Protein AF-A0A7V3MBN0-F1 (afdb_monomer)

Foldseek 3Di:
DVVVVVVPDDPQCVVDVQLVVQLVVLVVCCVPVVVVDDPQFLEVVGLSVQLNVLCSVPNPVSVVVSVVSVVCRDPCVVVCQQPQFEDDPNGTYHDPCCPVVNHPDRRDSVVNDPD

Structure (mmCIF, N/CA/C/O backbone):
data_AF-A0A7V3MBN0-F1
#
_entry.id   AF-A0A7V3MBN0-F1
#
loop_
_atom_site.group_PDB
_atom_site.id
_atom_site.type_symbol
_atom_site.label_atom_id
_atom_site.label_alt_id
_atom_site.label_comp_id
_atom_site.label_asym_id
_atom_site.label_entity_id
_atom_site.label_seq_id
_atom_site.pdbx_PDB_ins_code
_atom_site.Cartn_x
_atom_site.Cartn_y
_atom_site.Cartn_z
_atom_site.occupancy
_atom_site.B_iso_or_equiv
_atom_site.auth_seq_id
_at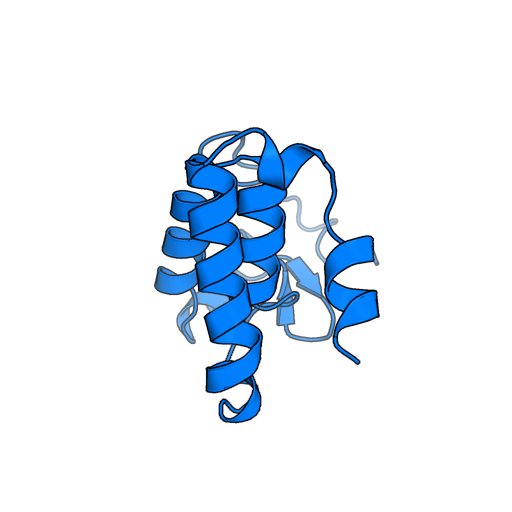om_site.auth_comp_id
_atom_site.auth_asym_id
_atom_site.auth_atom_id
_atom_site.pdbx_PDB_model_num
ATOM 1 N N . MET A 1 1 ? 8.510 -2.120 24.152 1.00 49.91 1 MET A N 1
ATOM 2 C CA . MET A 1 1 ? 8.008 -2.072 22.756 1.00 49.91 1 MET A CA 1
ATOM 3 C C . MET A 1 1 ? 6.479 -2.039 22.634 1.00 49.91 1 MET A C 1
ATOM 5 O O . MET A 1 1 ? 6.007 -1.381 21.722 1.00 49.91 1 MET A O 1
ATOM 9 N N . GLY A 1 2 ? 5.687 -2.641 23.537 1.00 46.34 2 GLY A N 1
ATOM 10 C CA . GLY A 1 2 ? 4.210 -2.640 23.428 1.00 46.34 2 GLY A CA 1
ATOM 11 C C . GLY A 1 2 ? 3.497 -1.292 23.653 1.00 46.34 2 GLY A C 1
ATOM 12 O O . GLY A 1 2 ? 2.425 -1.071 23.103 1.00 46.34 2 GLY A O 1
ATOM 13 N N . LEU A 1 3 ? 4.095 -0.358 24.404 1.00 44.53 3 LEU A N 1
ATOM 14 C CA . LEU A 1 3 ? 3.446 0.912 24.773 1.00 44.53 3 LEU A CA 1
ATOM 15 C C . LEU A 1 3 ? 3.461 1.974 23.648 1.00 44.53 3 LEU A C 1
ATOM 17 O O . LEU A 1 3 ? 2.586 2.830 23.594 1.00 44.53 3 LEU A O 1
ATOM 21 N N . MET A 1 4 ? 4.414 1.890 22.712 1.00 47.19 4 MET A N 1
ATOM 22 C CA . MET A 1 4 ? 4.527 2.807 21.562 1.00 47.19 4 MET A CA 1
ATOM 23 C C . MET A 1 4 ? 3.509 2.507 20.450 1.00 47.19 4 MET A C 1
ATOM 25 O O . MET A 1 4 ? 3.175 3.396 19.673 1.00 47.19 4 MET A O 1
ATOM 29 N N . ILE A 1 5 ? 2.973 1.282 20.392 1.00 53.53 5 ILE A N 1
ATOM 30 C CA . ILE A 1 5 ? 1.941 0.908 19.413 1.00 53.53 5 ILE A CA 1
ATOM 31 C C . ILE A 1 5 ? 0.601 1.564 19.767 1.00 53.53 5 ILE A C 1
ATOM 33 O O . ILE A 1 5 ? -0.114 1.980 18.866 1.00 53.53 5 ILE A O 1
ATOM 37 N N . LEU A 1 6 ? 0.284 1.717 21.058 1.00 49.22 6 LEU A N 1
ATOM 38 C CA . LEU A 1 6 ? -0.974 2.324 21.514 1.00 49.22 6 LEU A CA 1
ATOM 39 C C . LEU A 1 6 ? -1.018 3.848 21.313 1.00 49.22 6 LEU A C 1
ATOM 41 O O . LEU A 1 6 ? -2.087 4.393 21.059 1.00 49.22 6 LEU A O 1
ATOM 45 N N . LEU A 1 7 ? 0.130 4.533 21.377 1.00 49.00 7 LEU A N 1
ATOM 46 C CA . LEU A 1 7 ? 0.208 5.997 21.263 1.00 49.00 7 LEU A CA 1
ATOM 47 C C . LEU A 1 7 ? 0.182 6.519 19.814 1.00 49.00 7 LEU A C 1
ATOM 49 O O . LEU A 1 7 ? -0.085 7.697 19.597 1.00 49.00 7 LEU A O 1
ATOM 53 N N . ALA A 1 8 ? 0.418 5.662 18.816 1.00 53.22 8 ALA A N 1
ATOM 54 C CA . ALA A 1 8 ? 0.374 6.034 17.396 1.00 53.22 8 ALA A CA 1
ATOM 55 C C . ALA A 1 8 ? -1.027 5.895 16.762 1.00 53.22 8 ALA A C 1
ATOM 57 O O . ALA A 1 8 ? -1.212 6.156 15.569 1.00 53.22 8 ALA A O 1
ATOM 58 N N . LEU A 1 9 ? -2.023 5.463 17.538 1.00 58.22 9 LEU A N 1
ATOM 59 C CA . LEU A 1 9 ? -3.373 5.206 17.052 1.00 58.22 9 LEU A CA 1
ATOM 60 C C . LEU A 1 9 ? -4.192 6.484 17.144 1.00 58.22 9 LEU A C 1
ATOM 62 O O . LEU A 1 9 ? -4.627 6.899 18.214 1.00 58.22 9 LEU A O 1
ATOM 66 N N . SER A 1 10 ? -4.399 7.119 15.991 1.00 58.59 10 SER A N 1
ATOM 67 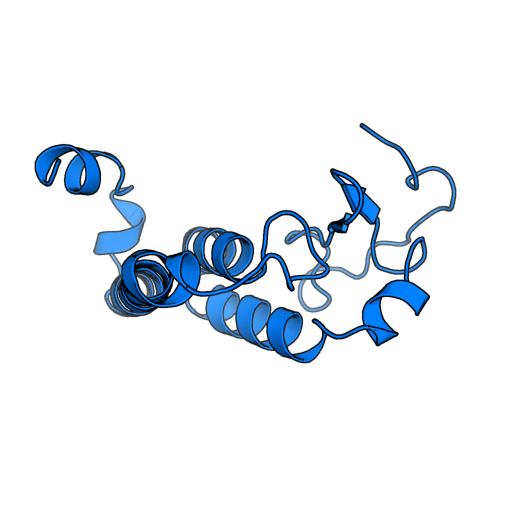C CA . SER A 1 10 ? -5.340 8.230 15.877 1.00 58.59 10 SER A CA 1
ATOM 68 C C . SER A 1 10 ? -6.705 7.796 16.444 1.00 58.59 10 SER A C 1
ATOM 70 O O . SER A 1 10 ? -7.204 6.741 16.036 1.00 58.59 10 SER A O 1
ATOM 72 N N . PRO A 1 11 ? -7.352 8.602 17.311 1.00 61.59 11 PRO A N 1
ATOM 73 C CA . PRO A 1 11 ? -8.678 8.310 17.876 1.00 61.59 11 PRO A CA 1
ATOM 74 C C . PRO A 1 11 ? -9.742 7.955 16.822 1.00 61.59 11 PRO A C 1
ATOM 76 O O . PRO A 1 11 ? -10.723 7.277 17.112 1.00 61.59 11 PRO A O 1
ATOM 79 N N . SER A 1 12 ? -9.517 8.378 15.574 1.00 65.31 12 SER A N 1
ATOM 80 C CA . SER A 1 12 ? -10.369 8.121 14.411 1.00 65.31 12 SER A CA 1
ATOM 81 C C . SER A 1 12 ? -10.430 6.658 13.949 1.00 65.31 12 SER A C 1
ATOM 83 O O . SER A 1 12 ? -11.360 6.298 13.228 1.00 65.31 12 SER A O 1
ATOM 85 N N . VAL A 1 13 ? -9.466 5.810 14.334 1.00 66.38 13 VAL A N 1
ATOM 86 C CA . VAL A 1 13 ? -9.487 4.373 13.997 1.00 66.38 13 VAL A CA 1
ATOM 87 C C . VAL A 1 13 ? -10.400 3.606 14.956 1.00 66.38 13 VAL A C 1
ATOM 89 O O . VAL A 1 13 ? -11.116 2.707 14.526 1.00 66.38 13 VAL A O 1
ATOM 92 N N . PHE A 1 14 ? -10.433 3.993 16.235 1.00 67.56 14 PHE A N 1
ATOM 93 C CA . PHE A 1 14 ? -11.236 3.329 17.268 1.00 67.56 14 PHE A CA 1
ATOM 94 C C . PHE A 1 14 ?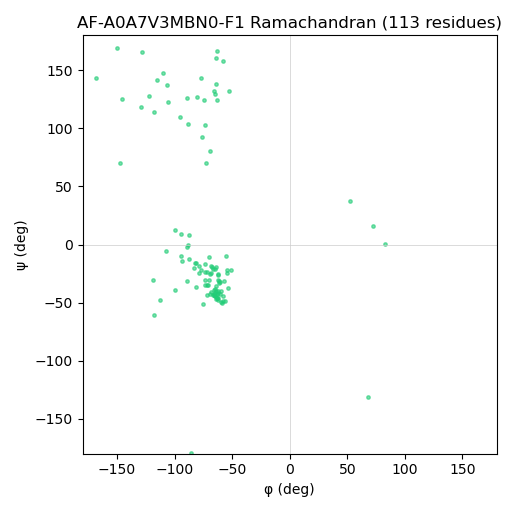 -12.721 3.694 17.242 1.00 67.56 14 PHE A C 1
ATOM 96 O O . PHE A 1 14 ? -13.536 2.961 17.794 1.00 67.56 14 PHE A O 1
ATOM 103 N N . SER A 1 15 ? -13.091 4.804 16.602 1.00 73.94 15 SER A N 1
ATOM 104 C CA . SER A 1 15 ? -14.486 5.250 16.542 1.00 73.94 15 SER A CA 1
ATOM 105 C C . SER A 1 15 ? -15.361 4.415 15.602 1.00 73.94 15 SER A C 1
ATOM 107 O O . SER A 1 15 ? -16.584 4.484 15.692 1.00 73.94 15 SER A O 1
ATOM 109 N N . ASN A 1 16 ? -14.764 3.623 14.705 1.00 79.50 16 ASN A N 1
ATOM 110 C CA . ASN A 1 16 ? -15.493 2.778 13.767 1.00 79.50 16 ASN A CA 1
ATOM 111 C C . ASN A 1 16 ? -14.956 1.335 13.816 1.00 79.50 16 ASN A C 1
ATOM 113 O O . ASN A 1 16 ? -13.797 1.111 13.455 1.00 79.50 16 ASN A O 1
ATOM 117 N N . PRO A 1 17 ? -15.787 0.341 14.188 1.00 78.44 17 PRO A N 1
ATOM 118 C CA . PRO A 1 17 ? -15.338 -1.042 14.332 1.00 78.44 17 PRO A CA 1
ATOM 119 C C . PRO A 1 17 ? -14.826 -1.646 13.017 1.00 78.44 17 PRO A C 1
ATOM 121 O O . PRO A 1 17 ? -13.898 -2.448 13.048 1.00 78.44 17 PRO A O 1
ATOM 124 N N . ALA A 1 18 ? -15.354 -1.222 11.863 1.00 79.44 18 ALA A N 1
ATOM 125 C CA . ALA A 1 18 ? -14.893 -1.679 10.551 1.00 79.44 18 ALA A CA 1
ATOM 126 C C . ALA A 1 18 ? -13.534 -1.072 10.160 1.00 79.44 18 ALA A C 1
ATOM 128 O O . ALA A 1 18 ? -12.705 -1.742 9.543 1.00 79.44 18 ALA A O 1
ATOM 129 N N . LYS A 1 19 ? -13.269 0.186 10.544 1.00 81.56 19 LYS A N 1
ATOM 130 C CA . LYS A 1 19 ? -11.933 0.787 10.375 1.00 81.56 19 LYS A CA 1
ATOM 131 C C . LYS A 1 19 ? -10.912 0.083 11.258 1.00 81.56 19 LYS A C 1
ATOM 133 O O . LYS A 1 19 ? -9.813 -0.220 10.796 1.00 81.56 19 LYS A O 1
ATOM 138 N N . LEU A 1 20 ? -11.293 -0.197 12.503 1.00 84.31 20 LEU A N 1
ATOM 139 C CA . LEU A 1 20 ? -10.445 -0.886 13.465 1.00 84.31 20 LEU A CA 1
ATOM 140 C C . LEU A 1 20 ? -10.098 -2.302 12.999 1.00 84.31 20 LEU A C 1
ATOM 142 O O . LEU A 1 20 ? -8.922 -2.660 13.007 1.00 84.31 20 LEU A O 1
ATOM 146 N N . SER A 1 21 ? -11.086 -3.084 12.551 1.00 84.19 21 SER A N 1
ATOM 147 C CA . SER A 1 21 ? -10.856 -4.455 12.089 1.00 84.19 21 SER A CA 1
ATOM 148 C C . SER A 1 21 ? -9.942 -4.495 10.864 1.00 84.19 21 SER A C 1
ATOM 150 O O . SER A 1 21 ? -8.979 -5.258 10.844 1.00 84.19 21 SER A O 1
ATOM 152 N N . ALA A 1 22 ? -10.186 -3.640 9.868 1.00 84.50 22 ALA A N 1
ATOM 153 C CA . ALA A 1 22 ? -9.371 -3.585 8.658 1.00 84.50 22 ALA A CA 1
ATOM 154 C C . ALA A 1 22 ? -7.929 -3.144 8.950 1.00 84.50 22 ALA A C 1
ATOM 156 O O . ALA A 1 22 ? -6.977 -3.765 8.477 1.00 84.50 22 ALA A O 1
ATOM 157 N N . TRP A 1 23 ? -7.754 -2.113 9.782 1.00 86.19 23 TRP A N 1
ATOM 158 C CA . TRP A 1 23 ? -6.429 -1.666 10.205 1.00 86.19 23 TRP A CA 1
ATOM 159 C C . TRP A 1 23 ? -5.686 -2.748 11.003 1.00 86.19 23 TRP A C 1
ATOM 161 O O . TRP A 1 23 ? -4.505 -2.990 10.750 1.00 86.19 23 TRP A O 1
ATOM 171 N N . ALA A 1 24 ? -6.375 -3.441 11.915 1.00 84.94 24 ALA A N 1
ATOM 172 C CA . ALA A 1 24 ? -5.790 -4.510 12.718 1.00 84.94 24 ALA A CA 1
ATOM 173 C C . ALA A 1 24 ? -5.310 -5.684 11.852 1.00 84.94 24 ALA A C 1
ATOM 175 O O . ALA A 1 24 ? -4.208 -6.181 12.070 1.00 84.94 24 ALA A O 1
ATOM 176 N N . VAL A 1 25 ? -6.080 -6.083 10.834 1.00 86.50 25 VAL A N 1
ATOM 177 C CA . VAL A 1 25 ? -5.670 -7.126 9.877 1.00 86.50 25 VAL A CA 1
ATOM 178 C C . VAL A 1 25 ? -4.420 -6.703 9.103 1.00 86.50 25 VAL A C 1
ATOM 180 O O . VAL A 1 25 ? -3.460 -7.469 9.018 1.00 86.50 25 VAL A O 1
ATOM 183 N N . ILE A 1 26 ? -4.384 -5.467 8.593 1.00 86.50 26 ILE A N 1
ATOM 184 C CA . ILE A 1 26 ? -3.217 -4.946 7.863 1.00 86.50 26 ILE A CA 1
ATOM 185 C C . ILE A 1 26 ? -1.985 -4.895 8.773 1.00 86.50 26 ILE A C 1
ATOM 187 O O . ILE A 1 26 ? -0.886 -5.254 8.348 1.00 86.50 26 ILE A O 1
ATOM 191 N N . ARG A 1 27 ? -2.145 -4.495 10.039 1.00 86.31 27 ARG A N 1
ATOM 192 C CA . ARG A 1 27 ? -1.039 -4.496 11.003 1.00 86.31 27 ARG A CA 1
ATOM 193 C C . ARG A 1 27 ? -0.578 -5.886 11.390 1.00 86.31 27 ARG A C 1
ATOM 195 O O . ARG A 1 27 ? 0.628 -6.096 11.454 1.00 86.31 27 ARG A O 1
ATOM 202 N N . ALA A 1 28 ? -1.496 -6.824 11.591 1.00 85.19 28 ALA A N 1
ATOM 203 C CA . ALA A 1 28 ? -1.142 -8.216 11.828 1.00 85.19 28 ALA A CA 1
ATOM 204 C C . ALA A 1 28 ? -0.309 -8.762 10.659 1.00 85.19 28 ALA A C 1
ATOM 206 O O . ALA A 1 28 ? 0.746 -9.343 10.892 1.00 85.19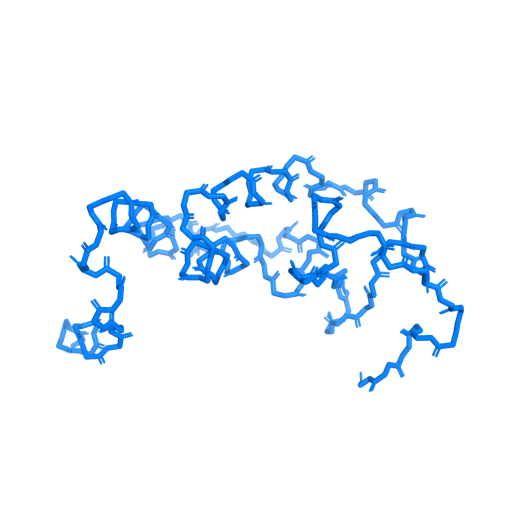 28 ALA A O 1
ATOM 207 N N . TYR A 1 29 ? -0.706 -8.480 9.412 1.00 85.81 29 TYR A N 1
ATOM 208 C CA . TYR A 1 29 ? 0.073 -8.829 8.221 1.00 85.81 29 TYR A CA 1
ATOM 209 C C . TYR A 1 29 ? 1.469 -8.180 8.218 1.00 85.81 29 TYR A C 1
ATOM 211 O O . TYR A 1 29 ? 2.470 -8.870 8.026 1.00 85.81 29 TYR A O 1
ATOM 219 N N . GLN A 1 30 ? 1.555 -6.866 8.465 1.00 85.38 30 GLN A N 1
ATOM 220 C CA . GLN A 1 30 ? 2.831 -6.137 8.485 1.00 85.38 30 GLN A CA 1
ATOM 221 C C . GLN A 1 30 ? 3.799 -6.650 9.565 1.00 85.38 30 GLN A C 1
ATOM 223 O O . GLN A 1 30 ? 5.003 -6.613 9.347 1.00 85.38 30 GLN A O 1
ATOM 228 N N . LEU A 1 31 ? 3.288 -7.107 10.712 1.00 82.94 31 LEU A N 1
ATOM 229 C CA . LEU A 1 31 ? 4.096 -7.586 11.842 1.00 82.94 31 LEU A CA 1
ATOM 230 C C . LEU A 1 31 ? 4.460 -9.074 11.764 1.00 82.94 31 LEU A C 1
ATOM 232 O O . LEU A 1 31 ? 5.262 -9.534 12.565 1.00 82.94 31 LEU A O 1
ATOM 236 N N . THR A 1 32 ? 3.837 -9.844 10.869 1.00 83.19 32 THR A N 1
ATOM 237 C CA . THR A 1 32 ? 4.052 -11.300 10.790 1.00 83.19 32 THR A CA 1
ATOM 238 C C . THR A 1 32 ? 4.636 -11.709 9.448 1.00 83.19 32 THR A C 1
ATOM 240 O O . THR A 1 32 ? 5.730 -12.255 9.379 1.00 83.19 32 THR A O 1
ATOM 243 N N . LEU A 1 33 ? 3.913 -11.429 8.366 1.00 77.19 33 LEU A N 1
ATOM 244 C CA . LEU A 1 33 ? 4.236 -11.918 7.030 1.00 77.19 33 LEU A CA 1
ATOM 245 C C . LEU A 1 33 ? 5.170 -10.968 6.281 1.00 77.19 33 LEU A C 1
ATOM 247 O O . LEU A 1 33 ? 6.001 -11.421 5.501 1.00 77.19 33 LEU A O 1
ATOM 251 N N . SER A 1 34 ? 5.084 -9.659 6.537 1.00 77.94 34 SER A N 1
ATOM 252 C CA . SER A 1 34 ? 5.920 -8.685 5.822 1.00 77.94 34 SER A CA 1
ATOM 253 C C . SER A 1 34 ? 7.407 -8.779 6.166 1.00 77.94 34 SER A C 1
ATOM 255 O O . SER A 1 34 ? 8.213 -8.362 5.344 1.00 77.94 34 SER A O 1
ATOM 257 N N . GLU A 1 35 ? 7.777 -9.301 7.339 1.00 72.81 35 GLU A N 1
ATOM 258 C CA . GLU A 1 35 ? 9.186 -9.519 7.709 1.00 72.81 35 GLU A CA 1
ATOM 259 C C . GLU A 1 35 ? 9.815 -10.686 6.933 1.00 72.81 35 GLU A C 1
ATOM 261 O O . GLU A 1 35 ? 11.029 -10.731 6.753 1.00 72.81 35 GLU A O 1
ATOM 266 N N . LEU A 1 36 ? 8.988 -11.614 6.444 1.00 71.94 36 LEU A N 1
ATOM 267 C CA . LEU A 1 36 ? 9.414 -12.791 5.683 1.00 71.94 36 LEU A CA 1
ATOM 268 C C . LEU A 1 36 ? 9.396 -12.554 4.168 1.00 71.94 36 LEU A C 1
ATOM 270 O O . LEU A 1 36 ? 9.946 -13.354 3.410 1.00 71.94 36 LEU A O 1
ATOM 274 N N . GLN A 1 37 ? 8.748 -11.481 3.713 1.00 75.19 37 GLN A N 1
ATOM 275 C CA . GLN A 1 37 ? 8.567 -11.208 2.295 1.00 75.19 37 GLN A CA 1
ATOM 276 C C . GLN A 1 37 ? 9.747 -10.378 1.754 1.00 75.19 37 GLN A C 1
ATOM 278 O O . GLN A 1 37 ? 10.009 -9.293 2.278 1.00 75.19 37 GLN A O 1
ATOM 283 N N . PRO A 1 38 ? 10.436 -10.824 0.685 1.00 75.31 38 PRO A N 1
ATOM 284 C CA . PRO A 1 38 ? 11.386 -9.972 -0.023 1.00 75.31 38 PRO A CA 1
ATOM 285 C C . PRO A 1 38 ? 10.675 -8.763 -0.644 1.00 75.31 38 PRO A C 1
ATOM 287 O O . PRO A 1 38 ? 9.445 -8.731 -0.747 1.00 75.31 38 PRO A O 1
ATOM 290 N N . ASP A 1 39 ? 11.450 -7.771 -1.083 1.00 81.25 39 ASP A N 1
ATOM 291 C CA . ASP A 1 39 ? 10.928 -6.525 -1.644 1.00 81.25 39 ASP A CA 1
ATOM 292 C C . ASP A 1 39 ? 10.335 -6.703 -3.059 1.00 81.25 39 ASP A C 1
ATOM 294 O O . ASP A 1 39 ? 10.892 -6.277 -4.066 1.00 81.25 39 ASP A O 1
ATOM 298 N N . VAL A 1 40 ? 9.196 -7.393 -3.133 1.00 87.81 40 VAL A N 1
ATOM 299 C CA . VAL A 1 40 ? 8.519 -7.811 -4.376 1.00 87.81 40 VAL A CA 1
ATOM 300 C C . VAL A 1 40 ? 7.443 -6.835 -4.838 1.00 87.81 40 VAL A C 1
ATOM 302 O O . VAL A 1 40 ? 6.878 -6.986 -5.919 1.00 87.81 40 VAL A O 1
ATOM 305 N N . CYS A 1 41 ? 7.099 -5.857 -4.001 1.00 91.81 41 CYS A N 1
ATOM 306 C CA . CYS A 1 41 ? 6.074 -4.887 -4.345 1.00 91.81 41 CYS A CA 1
ATOM 307 C C . CYS A 1 41 ? 6.638 -3.899 -5.368 1.00 91.81 41 CYS A C 1
ATOM 309 O O . CYS A 1 41 ? 7.629 -3.223 -5.092 1.00 91.81 41 CYS A O 1
ATOM 311 N N . ASN A 1 42 ? 5.966 -3.772 -6.512 1.00 93.38 42 ASN A N 1
ATOM 312 C CA . ASN A 1 42 ? 6.353 -2.831 -7.567 1.00 93.38 42 ASN A CA 1
ATOM 313 C C . ASN A 1 42 ? 6.131 -1.365 -7.184 1.00 93.38 42 ASN A C 1
ATOM 315 O O . ASN A 1 42 ? 6.584 -0.481 -7.905 1.00 93.38 42 ASN A O 1
ATOM 319 N N . TYR A 1 43 ? 5.438 -1.103 -6.073 1.00 93.12 43 TYR A N 1
ATOM 320 C CA . TYR A 1 43 ? 5.023 0.232 -5.679 1.00 93.12 43 TYR A CA 1
ATOM 321 C C . TYR A 1 43 ? 5.761 0.775 -4.452 1.00 93.12 43 TYR A C 1
ATOM 323 O O . TYR A 1 43 ? 6.049 0.032 -3.509 1.00 93.12 43 TYR A O 1
ATOM 331 N N . HIS A 1 44 ? 5.955 2.095 -4.426 1.00 91.81 44 HIS A N 1
ATOM 332 C CA . HIS A 1 44 ? 6.325 2.852 -3.233 1.00 91.81 44 HIS A CA 1
ATOM 333 C C . HIS A 1 44 ? 5.281 3.953 -2.931 1.00 91.81 44 HIS A C 1
ATOM 335 O O . HIS A 1 44 ? 4.940 4.735 -3.821 1.00 91.81 44 HIS A O 1
ATOM 341 N N . PRO A 1 45 ? 4.740 4.039 -1.697 1.00 92.56 45 PRO A N 1
ATOM 342 C CA . PRO A 1 45 ? 4.893 3.065 -0.616 1.00 92.56 45 PRO A CA 1
ATOM 343 C C . PRO A 1 45 ? 4.265 1.712 -0.996 1.00 92.56 45 PRO A C 1
ATOM 345 O O . PRO A 1 45 ? 3.409 1.647 -1.885 1.00 92.56 45 PRO A O 1
ATOM 348 N N . SER A 1 46 ? 4.667 0.636 -0.311 1.00 92.94 46 SER A N 1
ATOM 349 C CA . SER A 1 46 ? 4.192 -0.726 -0.605 1.00 92.94 46 SER A CA 1
ATOM 350 C C . SER A 1 46 ? 2.664 -0.857 -0.514 1.00 92.94 46 SER A C 1
ATOM 352 O O . SER A 1 46 ? 1.999 -0.079 0.176 1.00 92.94 46 SER A O 1
ATOM 354 N N . CYS A 1 47 ? 2.078 -1.869 -1.166 1.00 92.69 47 CYS A N 1
ATOM 355 C CA . CYS A 1 47 ? 0.625 -2.101 -1.144 1.00 92.69 47 CYS A CA 1
ATOM 356 C C . CYS A 1 47 ? 0.049 -2.196 0.281 1.00 92.69 47 CYS A C 1
ATOM 358 O O . CYS A 1 47 ? -1.029 -1.665 0.538 1.00 92.69 47 CYS A O 1
ATOM 360 N N . SER A 1 48 ? 0.775 -2.799 1.230 1.00 92.12 48 SER A N 1
ATOM 361 C CA . SER A 1 48 ? 0.335 -2.900 2.630 1.00 92.12 48 SER A CA 1
ATOM 362 C C . SER A 1 48 ? 0.374 -1.557 3.367 1.00 92.12 48 SER A C 1
ATOM 364 O O . SER A 1 48 ? -0.492 -1.289 4.201 1.00 92.12 48 SER A O 1
ATOM 366 N N . ARG A 1 49 ? 1.346 -0.689 3.058 1.00 92.19 49 ARG A N 1
ATOM 367 C CA . ARG A 1 49 ? 1.428 0.678 3.599 1.00 92.19 49 ARG A CA 1
ATOM 368 C C . ARG A 1 49 ? 0.360 1.582 3.003 1.00 92.19 49 ARG A C 1
ATOM 370 O O . ARG A 1 49 ? -0.317 2.289 3.743 1.00 92.19 49 ARG A O 1
ATOM 377 N N . TYR A 1 50 ? 0.158 1.492 1.692 1.00 93.31 50 TYR A N 1
ATOM 378 C CA . TYR A 1 50 ? -0.928 2.176 1.000 1.00 93.31 50 TYR A CA 1
ATOM 379 C C . TYR A 1 50 ? -2.283 1.775 1.568 1.00 93.31 50 TYR A C 1
ATOM 381 O O . TYR A 1 50 ? -3.065 2.651 1.926 1.00 93.31 50 TYR A O 1
ATOM 389 N N . GLY A 1 51 ? -2.531 0.472 1.738 1.00 92.88 51 GLY A N 1
ATOM 390 C CA . GLY A 1 51 ? -3.776 -0.020 2.318 1.00 92.88 51 GLY A CA 1
ATOM 391 C C . GLY A 1 51 ? -4.008 0.495 3.736 1.00 92.88 51 GLY A C 1
ATOM 392 O O . GLY A 1 51 ? -5.116 0.916 4.057 1.00 92.88 51 GLY A O 1
ATOM 393 N N . GLU A 1 52 ? -2.962 0.561 4.568 1.00 91.88 52 GLU A N 1
ATOM 394 C CA . GLU A 1 52 ? -3.060 1.158 5.905 1.00 91.88 52 GLU A CA 1
ATOM 395 C C . GLU A 1 52 ? -3.505 2.629 5.837 1.00 91.88 52 GLU A C 1
ATOM 397 O O . GLU A 1 52 ? -4.451 3.023 6.524 1.00 91.88 52 GLU A O 1
ATOM 402 N N . SER A 1 53 ? -2.858 3.447 5.000 1.00 91.50 53 SER A N 1
ATOM 403 C CA . SER A 1 53 ? -3.239 4.857 4.824 1.00 91.50 53 SER A CA 1
ATOM 404 C C . SER A 1 53 ? -4.625 5.032 4.198 1.00 91.50 53 SER A C 1
ATOM 406 O O . SER A 1 53 ? -5.393 5.870 4.673 1.00 91.50 53 SER A O 1
ATOM 408 N N . ALA A 1 54 ? -4.987 4.202 3.217 1.00 91.69 54 ALA A N 1
ATOM 409 C CA . ALA A 1 54 ? -6.273 4.262 2.537 1.00 91.69 54 ALA A CA 1
ATOM 410 C C . ALA A 1 54 ? -7.416 3.906 3.495 1.00 91.69 54 ALA A C 1
ATOM 412 O O . ALA A 1 54 ? -8.415 4.617 3.549 1.00 91.69 54 ALA A O 1
ATOM 413 N N . VAL A 1 55 ? -7.265 2.866 4.323 1.00 90.75 55 VAL A N 1
ATOM 414 C CA . VAL A 1 55 ? -8.259 2.514 5.355 1.00 90.75 55 VAL A CA 1
ATOM 415 C C . VAL A 1 55 ? -8.388 3.623 6.400 1.00 90.75 55 VAL A C 1
ATOM 417 O O . VAL A 1 55 ? -9.500 3.960 6.817 1.00 90.75 55 VAL A O 1
ATOM 420 N N . ARG A 1 56 ? -7.275 4.247 6.806 1.00 87.25 56 ARG A N 1
ATOM 421 C CA . ARG A 1 56 ? -7.312 5.378 7.747 1.00 87.25 56 ARG A CA 1
ATOM 422 C C . ARG A 1 56 ? -8.068 6.578 7.164 1.00 87.25 56 ARG A C 1
ATOM 424 O O . ARG A 1 56 ? -8.931 7.128 7.854 1.00 87.25 56 ARG A O 1
ATOM 431 N N . LYS A 1 57 ? -7.787 6.942 5.907 1.00 87.62 57 LYS A N 1
ATOM 432 C CA . LYS A 1 57 ? -8.374 8.104 5.214 1.00 87.62 57 LYS A CA 1
ATOM 433 C C . LYS A 1 57 ? -9.825 7.850 4.782 1.00 87.62 57 LYS A C 1
ATOM 435 O O . LYS A 1 57 ? -10.714 8.609 5.156 1.00 87.62 57 LYS A O 1
ATOM 440 N N . TYR A 1 58 ? -10.080 6.740 4.094 1.00 86.94 58 TYR A N 1
ATOM 441 C CA . TYR A 1 58 ? -11.338 6.445 3.393 1.00 86.94 58 TYR A CA 1
ATOM 442 C C . TYR A 1 58 ? -12.213 5.369 4.060 1.00 86.94 58 TYR A C 1
ATOM 444 O O . TYR A 1 58 ? -13.341 5.123 3.636 1.00 86.94 58 TYR A O 1
ATOM 452 N N . GLY A 1 59 ? -11.739 4.711 5.120 1.00 87.00 59 GLY A N 1
ATOM 453 C CA . GLY A 1 59 ? -12.493 3.658 5.804 1.00 87.00 59 GLY A CA 1
ATOM 454 C C . GLY A 1 59 ? -12.667 2.396 4.967 1.00 87.00 59 GLY A C 1
ATOM 455 O O . GLY A 1 59 ? -11.695 1.892 4.414 1.00 87.00 59 GLY A O 1
ATOM 456 N N . ALA A 1 60 ? -13.894 1.871 4.880 1.00 85.81 60 ALA A N 1
ATOM 457 C CA . ALA A 1 60 ? -14.176 0.640 4.135 1.00 85.81 60 ALA A CA 1
ATOM 458 C C . ALA A 1 60 ? -13.836 0.761 2.638 1.00 85.81 60 ALA A C 1
ATOM 460 O O . ALA A 1 60 ? -13.359 -0.201 2.045 1.00 85.81 60 ALA A O 1
ATOM 461 N N . LEU A 1 61 ? -13.984 1.954 2.045 1.00 87.38 61 LEU A N 1
ATOM 462 C CA . LEU A 1 61 ? -13.546 2.213 0.668 1.00 87.38 61 LEU A CA 1
ATOM 463 C C . LEU A 1 61 ? -12.034 2.028 0.503 1.00 87.38 61 LEU A C 1
ATOM 465 O O . LEU A 1 61 ? -11.582 1.544 -0.529 1.00 87.38 61 LEU A O 1
ATOM 469 N N . GLY A 1 62 ? -11.257 2.310 1.550 1.00 89.75 62 GLY A N 1
ATOM 470 C CA . GLY A 1 62 ? -9.819 2.065 1.560 1.00 89.75 62 GLY A CA 1
ATOM 471 C C . GLY A 1 62 ? -9.448 0.587 1.419 1.00 89.75 62 GLY A C 1
ATOM 472 O O . GLY A 1 62 ? -8.382 0.283 0.894 1.00 89.75 62 GLY A O 1
ATOM 473 N N . ILE A 1 63 ? -10.330 -0.336 1.823 1.00 87.94 63 ILE A N 1
ATOM 474 C CA . ILE A 1 63 ? -10.141 -1.780 1.609 1.00 87.94 63 ILE A CA 1
ATOM 475 C C . ILE A 1 63 ? -10.262 -2.103 0.119 1.00 87.94 63 ILE A C 1
ATOM 477 O O . ILE A 1 63 ? -9.449 -2.857 -0.409 1.00 87.94 63 ILE A O 1
ATOM 481 N N . LEU A 1 64 ? -11.242 -1.504 -0.564 1.00 90.12 64 LEU A N 1
ATOM 482 C CA . LEU A 1 64 ? -11.426 -1.680 -2.004 1.00 90.12 64 LEU A CA 1
ATOM 483 C C . LEU A 1 64 ? -10.236 -1.106 -2.781 1.00 90.12 64 LEU A C 1
ATOM 485 O O . LEU A 1 64 ? -9.698 -1.794 -3.640 1.00 90.12 64 LEU A O 1
ATOM 489 N N . MET A 1 65 ? -9.765 0.089 -2.407 1.00 91.88 65 MET A N 1
ATOM 490 C CA . MET A 1 65 ? -8.565 0.706 -2.994 1.00 91.88 65 MET A CA 1
ATOM 491 C C .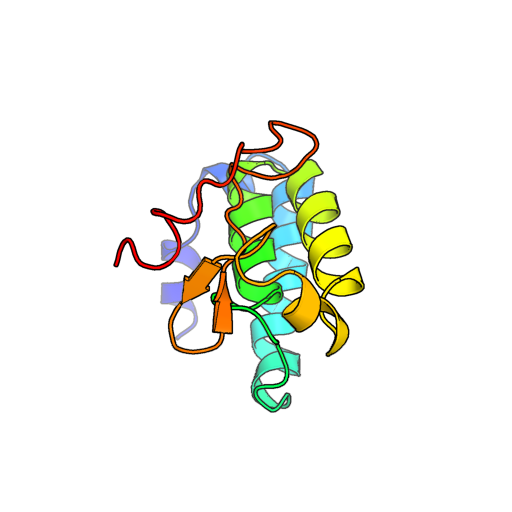 MET A 1 65 ? -7.313 -0.157 -2.788 1.00 91.88 65 MET A C 1
ATOM 493 O O . MET A 1 65 ? -6.511 -0.337 -3.702 1.00 91.88 65 MET A O 1
ATOM 497 N N . ALA A 1 66 ? -7.139 -0.720 -1.588 1.00 92.12 66 ALA A N 1
ATOM 498 C CA . ALA A 1 66 ? -6.024 -1.613 -1.291 1.00 92.12 66 ALA A CA 1
ATOM 499 C C . ALA A 1 66 ? -6.100 -2.918 -2.101 1.00 92.12 66 ALA A C 1
ATOM 501 O O . ALA A 1 66 ? -5.081 -3.375 -2.616 1.00 92.12 66 ALA A O 1
ATOM 502 N N . GLY A 1 67 ? -7.297 -3.503 -2.220 1.00 92.00 67 GLY A N 1
ATOM 503 C CA . GLY A 1 67 ? -7.542 -4.721 -2.993 1.00 92.00 67 GLY A CA 1
ATOM 504 C C . GLY A 1 67 ? -7.291 -4.524 -4.486 1.00 92.00 67 GLY A C 1
ATOM 505 O O . GLY A 1 67 ? -6.570 -5.310 -5.091 1.00 92.00 67 GLY A O 1
ATOM 506 N N . ASP A 1 68 ? -7.806 -3.438 -5.058 1.00 90.88 68 ASP A N 1
ATOM 507 C CA . ASP A 1 68 ? -7.550 -3.049 -6.446 1.00 90.88 68 ASP A CA 1
ATOM 508 C C . ASP A 1 68 ? -6.045 -2.905 -6.730 1.00 90.88 68 ASP A C 1
ATOM 510 O O . ASP A 1 68 ? -5.515 -3.519 -7.660 1.00 90.88 68 ASP A O 1
ATOM 514 N N . ARG A 1 69 ? -5.319 -2.183 -5.866 1.00 92.38 69 ARG A N 1
ATOM 515 C CA . ARG A 1 69 ? -3.869 -2.007 -6.016 1.00 92.38 69 ARG A CA 1
ATOM 516 C C . ARG A 1 69 ? -3.102 -3.324 -5.890 1.00 92.38 69 ARG A C 1
ATOM 518 O O . ARG A 1 69 ? -2.104 -3.514 -6.580 1.00 92.38 69 ARG A O 1
ATOM 525 N N . LEU A 1 70 ? -3.548 -4.241 -5.027 1.00 92.44 70 LEU A N 1
ATOM 526 C CA . LEU A 1 70 ? -2.954 -5.578 -4.906 1.00 92.44 70 LEU A CA 1
ATOM 527 C C . LEU A 1 70 ? -3.140 -6.403 -6.184 1.00 92.44 70 LEU A C 1
ATOM 529 O O . LEU A 1 70 ? -2.191 -7.054 -6.610 1.00 92.44 70 LEU A O 1
ATOM 533 N N . LEU A 1 71 ? -4.317 -6.344 -6.815 1.00 92.00 71 LEU A N 1
ATOM 534 C CA . LEU A 1 71 ? -4.580 -7.036 -8.084 1.00 92.00 71 LEU A CA 1
ATOM 535 C C . LEU A 1 71 ? -3.720 -6.479 -9.224 1.00 92.00 71 LEU A C 1
ATOM 537 O O . LEU A 1 71 ? -3.216 -7.236 -10.057 1.00 92.00 71 LEU A O 1
ATOM 541 N N . ARG A 1 72 ? -3.513 -5.158 -9.237 1.00 90.94 72 ARG A N 1
ATOM 542 C CA . ARG A 1 72 ? -2.649 -4.502 -10.221 1.00 90.94 72 ARG A CA 1
ATOM 543 C C . ARG A 1 72 ? -1.165 -4.737 -9.957 1.00 90.94 72 ARG A C 1
ATOM 545 O O . ARG A 1 72 ? -0.419 -4.687 -10.920 1.00 90.94 72 ARG A O 1
ATOM 552 N N . CYS A 1 73 ? -0.735 -5.038 -8.725 1.00 92.56 73 CYS A N 1
ATOM 553 C CA . CYS A 1 73 ? 0.671 -5.237 -8.343 1.00 92.56 73 CYS A CA 1
ATOM 554 C C . CYS A 1 73 ? 1.293 -6.514 -8.929 1.00 92.56 73 CYS A C 1
ATOM 556 O O . CYS A 1 73 ? 1.454 -7.532 -8.257 1.00 92.56 73 CYS A O 1
ATOM 558 N N . ASN A 1 74 ? 1.704 -6.429 -10.189 1.00 92.38 74 ASN A N 1
ATOM 559 C CA . ASN A 1 74 ? 2.421 -7.469 -10.917 1.00 92.38 74 ASN A CA 1
ATOM 560 C C . ASN A 1 74 ? 3.347 -6.812 -11.967 1.00 92.38 74 ASN A C 1
ATOM 562 O O . ASN A 1 74 ? 3.262 -5.604 -12.175 1.00 92.38 74 ASN A O 1
ATOM 566 N N . PRO A 1 75 ? 4.272 -7.536 -12.622 1.00 92.12 75 PRO A N 1
ATOM 567 C CA . PRO A 1 75 ? 5.218 -6.917 -13.557 1.00 92.12 75 PRO A CA 1
ATOM 568 C C . PRO A 1 75 ? 4.580 -6.090 -14.689 1.00 92.12 75 PRO A C 1
ATOM 570 O O . PRO A 1 75 ? 5.223 -5.166 -15.180 1.00 92.12 75 PRO A O 1
ATOM 573 N N . ALA A 1 76 ? 3.324 -6.355 -15.072 1.00 90.50 76 ALA A N 1
ATOM 574 C CA . ALA A 1 76 ? 2.634 -5.583 -16.106 1.00 90.50 76 ALA A CA 1
ATOM 575 C C . ALA A 1 76 ? 2.306 -4.141 -15.677 1.00 90.50 76 ALA A C 1
ATOM 577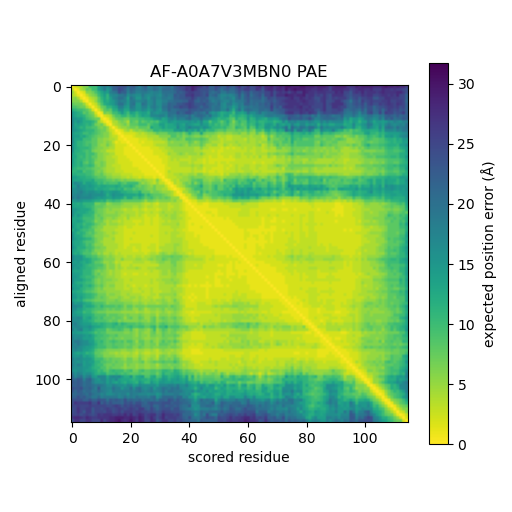 O O . ALA A 1 76 ? 2.117 -3.296 -16.548 1.00 90.50 76 ALA A O 1
ATOM 578 N N . SER A 1 77 ? 2.297 -3.819 -14.374 1.00 89.19 77 SER A N 1
ATO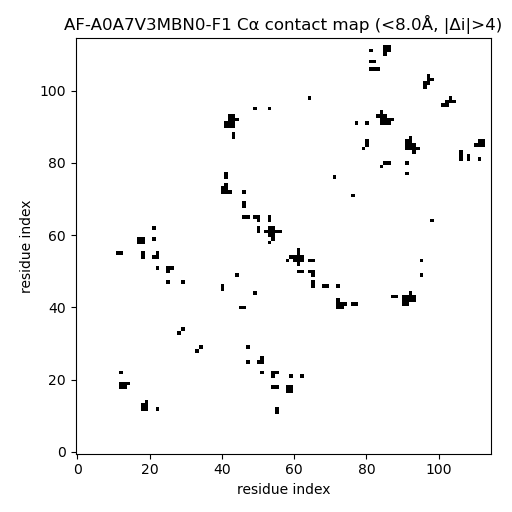M 579 C CA . SER A 1 77 ? 2.059 -2.446 -13.895 1.00 89.19 77 SER A CA 1
ATOM 580 C C . SER A 1 77 ? 3.053 -1.439 -14.478 1.00 89.19 77 SER A C 1
ATOM 582 O O . SER A 1 77 ? 2.708 -0.283 -14.692 1.00 89.19 77 SER A O 1
ATOM 584 N N . TRP A 1 78 ? 4.289 -1.871 -14.748 1.00 88.56 78 TRP A N 1
ATOM 585 C CA . TRP A 1 78 ? 5.351 -1.005 -15.262 1.00 88.56 78 TRP A CA 1
ATOM 586 C C . TRP A 1 78 ? 5.066 -0.455 -16.661 1.00 88.56 78 TRP A C 1
ATOM 588 O O . TRP A 1 78 ? 5.619 0.579 -17.023 1.00 88.56 78 TRP A O 1
ATOM 598 N N . ALA A 1 79 ? 4.180 -1.100 -17.425 1.00 88.00 79 ALA A N 1
ATOM 599 C CA . ALA A 1 79 ? 3.771 -0.620 -18.741 1.00 88.00 79 ALA A CA 1
ATOM 600 C C . ALA A 1 79 ? 2.976 0.697 -18.683 1.00 88.00 79 ALA A C 1
ATOM 602 O O . ALA A 1 79 ? 2.935 1.410 -19.676 1.00 88.00 79 ALA A O 1
ATOM 603 N N . PHE A 1 80 ? 2.385 1.032 -17.530 1.00 84.75 80 PHE A N 1
ATOM 604 C CA . PHE A 1 80 ? 1.580 2.245 -17.331 1.00 84.75 80 PHE A CA 1
ATOM 605 C C . PHE A 1 80 ? 2.357 3.376 -16.643 1.00 84.75 80 PHE A C 1
ATOM 607 O O . PHE A 1 80 ? 1.772 4.355 -16.163 1.00 84.75 80 PHE A O 1
ATOM 614 N N . LEU A 1 81 ? 3.683 3.241 -16.553 1.00 85.44 81 LEU A N 1
ATOM 615 C CA . LEU A 1 81 ? 4.538 4.290 -16.025 1.00 85.44 81 LEU A CA 1
ATOM 616 C C . LEU A 1 81 ? 4.451 5.541 -16.911 1.00 85.44 81 LEU A C 1
ATOM 618 O O . LEU A 1 81 ? 4.728 5.480 -18.106 1.00 85.44 81 LEU A O 1
ATOM 622 N N . GLY A 1 82 ? 4.113 6.678 -16.307 1.00 75.75 82 GLY A N 1
ATOM 623 C CA . GLY A 1 82 ? 3.963 7.948 -17.013 1.00 75.75 82 GLY A CA 1
ATOM 624 C C . GLY A 1 82 ? 2.615 8.167 -17.691 1.00 75.75 82 GLY A C 1
ATOM 625 O O . GLY A 1 82 ? 2.430 9.219 -18.296 1.00 75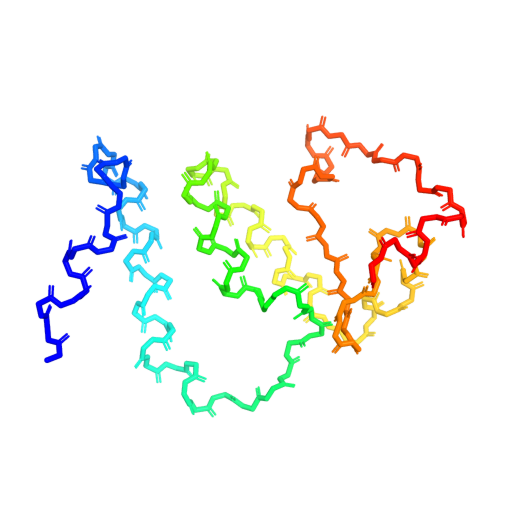.75 82 GLY A O 1
ATOM 626 N N . GLU A 1 83 ? 1.694 7.209 -17.584 1.00 75.62 83 GLU A N 1
ATOM 627 C CA . GLU A 1 83 ? 0.290 7.369 -17.983 1.00 75.62 83 GLU A CA 1
ATOM 628 C C . GLU A 1 83 ? -0.631 7.332 -16.758 1.00 75.62 83 GLU A C 1
ATOM 630 O O . GLU A 1 83 ? -1.483 8.201 -16.596 1.00 75.62 83 GLU A O 1
ATOM 635 N N . GLU A 1 84 ? -0.433 6.345 -15.876 1.00 77.00 84 GLU A N 1
ATOM 636 C CA . GLU A 1 84 ? -1.223 6.157 -14.648 1.00 77.00 84 GLU A CA 1
ATOM 637 C C . GLU A 1 84 ? -0.366 6.253 -13.378 1.00 77.00 84 GLU A C 1
ATOM 639 O O . GLU A 1 84 ? -0.849 6.681 -12.331 1.00 77.00 84 GLU A O 1
ATOM 644 N N . TYR A 1 85 ? 0.912 5.867 -13.453 1.00 84.25 85 TYR A N 1
ATOM 645 C CA . TYR A 1 85 ? 1.811 5.820 -12.298 1.00 84.25 85 TYR A CA 1
ATOM 646 C C . TYR A 1 85 ? 2.967 6.809 -12.426 1.00 84.25 85 TYR A C 1
ATOM 648 O O . TYR A 1 85 ? 3.563 6.939 -13.495 1.00 84.25 85 TYR A O 1
ATOM 656 N N . GLY A 1 86 ? 3.343 7.432 -11.308 1.00 83.75 86 GLY A N 1
ATOM 657 C CA . GLY A 1 86 ? 4.609 8.160 -11.179 1.00 83.75 86 GLY A CA 1
ATOM 658 C C . GLY A 1 86 ? 5.771 7.240 -10.788 1.00 83.75 86 GLY A C 1
ATOM 659 O O . GLY A 1 86 ? 5.582 6.041 -10.572 1.00 83.75 86 GLY A O 1
ATOM 660 N N . LEU A 1 87 ? 6.972 7.804 -10.633 1.00 87.62 87 LEU A N 1
ATOM 661 C CA . LEU A 1 87 ? 8.105 7.132 -9.985 1.00 87.62 87 LEU A CA 1
ATOM 662 C C . LEU A 1 87 ? 8.364 7.724 -8.603 1.00 87.62 87 LEU A C 1
ATOM 664 O O . LEU A 1 87 ? 8.374 8.936 -8.426 1.00 87.62 87 LEU A O 1
ATOM 668 N N . SER A 1 88 ? 8.621 6.858 -7.629 1.00 86.94 88 SER A N 1
ATOM 669 C CA . SER A 1 88 ? 9.070 7.230 -6.290 1.00 86.94 88 SER A CA 1
ATOM 670 C C . SER A 1 88 ? 10.018 6.152 -5.784 1.00 86.94 88 SER A C 1
ATOM 672 O O . SER A 1 88 ? 9.682 4.969 -5.808 1.00 86.94 88 SER A O 1
ATOM 674 N N . GLU A 1 89 ? 11.229 6.550 -5.389 1.00 88.00 89 GLU A N 1
ATOM 675 C CA . GLU A 1 89 ? 12.265 5.639 -4.874 1.00 88.00 89 GLU A CA 1
ATOM 676 C C . GLU A 1 89 ? 12.558 4.440 -5.802 1.00 88.00 89 GLU A C 1
ATOM 678 O O . GLU A 1 89 ? 12.769 3.313 -5.360 1.00 88.00 89 GLU A O 1
ATOM 683 N N . GLY A 1 90 ? 12.535 4.669 -7.121 1.00 87.94 90 GLY A N 1
ATOM 684 C CA . GLY A 1 90 ? 12.770 3.615 -8.114 1.00 87.94 90 GLY A CA 1
ATOM 685 C C . GLY A 1 90 ? 11.625 2.606 -8.255 1.00 87.94 90 GLY A C 1
ATOM 686 O O . GLY A 1 90 ? 11.828 1.545 -8.838 1.00 87.94 90 GLY A O 1
ATOM 687 N N . LYS A 1 91 ? 10.431 2.925 -7.741 1.00 91.56 91 LYS A N 1
ATOM 688 C CA . LYS A 1 91 ? 9.204 2.123 -7.825 1.00 91.56 91 LYS A CA 1
ATOM 689 C C . LYS A 1 91 ? 8.033 2.934 -8.356 1.00 91.56 91 LYS A C 1
ATOM 691 O O . LYS A 1 91 ? 8.075 4.162 -8.374 1.00 91.56 91 LYS A O 1
ATOM 696 N N . LEU A 1 92 ? 6.964 2.245 -8.742 1.00 91.31 92 LEU A N 1
ATOM 697 C CA . LEU A 1 92 ? 5.725 2.882 -9.168 1.00 91.31 92 LEU A CA 1
ATOM 698 C C . LEU A 1 92 ? 5.075 3.632 -7.997 1.00 91.31 92 LEU A C 1
ATOM 700 O O . LEU A 1 92 ? 4.898 3.095 -6.901 1.00 91.31 92 LEU A O 1
ATOM 704 N N . HIS A 1 93 ? 4.683 4.874 -8.230 1.00 90.00 93 HIS A N 1
ATOM 705 C CA . HIS A 1 93 ? 3.929 5.683 -7.289 1.00 90.00 93 HIS A CA 1
ATOM 706 C C . HIS A 1 93 ? 2.479 5.772 -7.761 1.00 90.00 93 HIS A C 1
ATOM 708 O O . HIS A 1 93 ? 2.213 6.201 -8.879 1.00 90.00 93 HIS A O 1
ATOM 714 N N . ASP A 1 94 ? 1.553 5.345 -6.904 1.00 87.12 94 ASP A N 1
ATOM 715 C CA . ASP A 1 94 ? 0.108 5.425 -7.151 1.00 87.12 94 ASP A CA 1
ATOM 716 C C . ASP A 1 94 ? -0.467 6.334 -6.068 1.00 87.12 94 ASP A C 1
ATOM 718 O O . ASP A 1 94 ? -0.379 6.019 -4.871 1.00 87.12 94 ASP A O 1
ATOM 722 N N . ASN A 1 95 ? -0.971 7.486 -6.492 1.00 85.56 95 ASN A N 1
ATOM 723 C CA . ASN A 1 95 ? -1.508 8.494 -5.603 1.00 85.56 95 ASN A CA 1
ATOM 724 C C . ASN A 1 95 ? -2.940 8.117 -5.209 1.00 85.56 95 ASN A C 1
ATOM 726 O O . ASN A 1 95 ? -3.814 7.893 -6.039 1.00 85.56 95 ASN A O 1
ATOM 730 N N . GLN A 1 96 ? -3.202 8.076 -3.905 1.00 85.94 96 GLN A N 1
ATOM 731 C CA . GLN A 1 96 ? -4.522 7.724 -3.375 1.00 85.94 96 GLN A CA 1
ATOM 732 C C . GLN A 1 96 ? -5.627 8.689 -3.796 1.00 85.94 96 GLN A C 1
ATOM 734 O O . GLN A 1 96 ? -6.793 8.299 -3.801 1.00 85.94 96 GLN A O 1
ATOM 739 N N . ASP A 1 97 ? -5.269 9.932 -4.106 1.00 81.69 97 ASP A N 1
ATOM 740 C CA . ASP A 1 97 ? -6.227 10.979 -4.465 1.00 81.69 97 ASP A CA 1
ATOM 741 C C . ASP A 1 97 ? -6.634 10.901 -5.944 1.00 81.69 97 ASP A C 1
ATOM 743 O O . ASP A 1 97 ? -7.694 11.395 -6.319 1.00 81.69 97 ASP A O 1
ATOM 747 N N . ASP A 1 98 ? -5.852 10.165 -6.734 1.00 78.38 98 ASP A N 1
ATOM 748 C CA . ASP A 1 98 ? -6.043 9.921 -8.165 1.00 78.38 98 ASP A CA 1
ATOM 749 C C . ASP A 1 98 ? -6.796 8.610 -8.446 1.00 78.38 98 ASP A C 1
ATOM 751 O O . ASP A 1 98 ? -6.882 8.134 -9.580 1.00 78.38 98 ASP A O 1
ATOM 755 N N . TYR A 1 99 ? -7.335 7.983 -7.400 1.00 80.12 99 TYR A N 1
ATOM 756 C CA . TYR A 1 99 ? -8.062 6.734 -7.541 1.00 80.12 99 TYR A CA 1
ATOM 757 C C . TYR A 1 99 ? -9.341 6.952 -8.359 1.00 80.12 99 TYR A C 1
ATOM 759 O O . TYR A 1 99 ? -10.159 7.814 -8.033 1.00 80.12 99 TYR A O 1
ATOM 767 N N . TYR A 1 100 ? -9.543 6.115 -9.384 1.00 70.31 100 TYR A N 1
ATOM 768 C CA . TYR A 1 100 ? -10.520 6.308 -10.469 1.00 70.31 100 TYR A CA 1
ATOM 769 C C . TYR A 1 100 ? -11.974 6.546 -10.033 1.00 70.31 100 TYR A C 1
ATOM 771 O O . TYR A 1 100 ? -12.759 7.094 -10.804 1.00 70.31 100 TYR A O 1
ATOM 779 N N . ILE A 1 101 ? -12.358 6.130 -8.821 1.00 66.12 101 ILE A N 1
ATOM 780 C CA . ILE A 1 101 ? -13.693 6.401 -8.264 1.00 66.12 101 ILE A CA 1
ATOM 781 C C . ILE A 1 101 ? -13.872 7.891 -7.928 1.00 66.12 101 ILE A C 1
ATOM 783 O O . ILE A 1 101 ? -14.988 8.401 -7.991 1.00 66.12 101 ILE A O 1
ATOM 787 N N . PHE A 1 102 ? -12.796 8.585 -7.563 1.00 65.94 102 PHE A N 1
ATOM 788 C CA . PHE A 1 102 ? -12.824 9.978 -7.119 1.00 65.94 102 PHE A CA 1
ATOM 789 C C . PHE A 1 102 ? -12.422 10.945 -8.230 1.00 65.94 102 PHE A C 1
ATOM 791 O O . PHE A 1 102 ? -13.038 12.001 -8.366 1.00 65.94 102 PHE A O 1
ATOM 798 N N . HIS A 1 103 ? -11.428 10.578 -9.039 1.00 63.41 103 HIS A N 1
ATOM 799 C CA . HIS A 1 103 ? -10.966 11.362 -10.178 1.00 63.41 103 HIS A CA 1
ATOM 800 C C . HIS A 1 103 ? -10.030 10.499 -11.038 1.00 63.41 103 HIS A C 1
ATOM 802 O O . HIS A 1 103 ? -9.258 9.720 -10.494 1.00 63.41 103 HIS A O 1
ATOM 808 N N . ARG A 1 104 ? -10.072 10.624 -12.368 1.00 61.38 104 ARG A N 1
ATOM 809 C CA . ARG A 1 104 ? -8.960 10.193 -13.233 1.00 61.38 104 ARG A CA 1
ATOM 810 C C . ARG A 1 104 ? -8.122 11.446 -13.479 1.00 61.38 104 ARG A C 1
ATOM 812 O O . ARG A 1 104 ? -8.643 12.335 -14.154 1.00 61.38 104 ARG A O 1
ATOM 819 N N . PRO A 1 105 ? -6.905 11.574 -12.931 1.00 59.66 105 PRO A N 1
ATOM 820 C CA . PRO A 1 105 ? -6.075 12.725 -13.250 1.00 59.66 105 PRO A CA 1
ATOM 821 C C . PRO A 1 105 ? -5.714 12.698 -14.739 1.00 59.66 105 PRO A C 1
ATOM 823 O O . PRO A 1 105 ? -5.384 11.650 -15.297 1.00 59.66 105 PRO A O 1
ATOM 826 N N . GLU A 1 106 ? -5.757 13.860 -15.383 1.00 62.09 106 GLU A N 1
ATOM 827 C CA . GLU A 1 106 ? -5.162 14.048 -16.705 1.00 62.09 106 GLU A CA 1
ATOM 828 C C . GLU A 1 106 ? -3.644 14.157 -16.500 1.00 62.09 106 GLU A C 1
ATOM 830 O O . GLU A 1 106 ? -3.115 15.218 -16.161 1.00 62.09 106 GLU A O 1
ATOM 835 N N . TYR A 1 107 ? -2.941 13.029 -16.591 1.00 62.03 107 TYR A N 1
ATOM 836 C CA . TYR A 1 107 ? -1.505 12.980 -16.337 1.00 62.03 107 TYR A CA 1
ATOM 837 C C . TYR A 1 107 ? -0.752 13.625 -17.511 1.00 62.03 107 TYR A C 1
ATOM 839 O O . TYR A 1 107 ? -0.622 13.044 -18.590 1.00 62.03 107 TYR A O 1
ATOM 847 N N . SER A 1 108 ? -0.269 14.859 -17.339 1.00 55.94 108 SER A N 1
ATOM 848 C CA . SER A 1 108 ? 0.601 15.490 -18.334 1.00 55.94 108 SER A CA 1
ATOM 849 C C . SER A 1 108 ? 2.020 14.921 -18.215 1.00 55.94 108 SER A C 1
ATOM 851 O O . SER A 1 108 ? 2.521 14.683 -17.114 1.00 55.94 108 SER A O 1
ATOM 853 N N . ARG A 1 109 ? 2.717 14.735 -19.348 1.00 55.12 109 ARG A N 1
ATOM 854 C CA . ARG A 1 109 ? 4.113 14.231 -19.395 1.00 55.12 109 ARG A CA 1
ATOM 855 C C . ARG A 1 109 ? 5.118 15.050 -18.564 1.00 55.12 109 ARG A C 1
ATOM 857 O O . ARG A 1 109 ? 6.254 14.624 -18.396 1.00 55.12 109 ARG A O 1
ATOM 864 N N . GLU A 1 110 ? 4.725 16.213 -18.058 1.00 56.31 110 GLU A N 1
ATOM 865 C CA . GLU A 1 110 ? 5.550 17.111 -17.246 1.00 56.31 110 GLU A CA 1
ATOM 866 C C . GLU A 1 110 ? 5.573 16.712 -15.756 1.00 56.31 110 GLU A C 1
ATOM 868 O O . GLU A 1 110 ? 6.517 17.053 -15.049 1.00 56.31 110 GLU A O 1
ATOM 873 N N . VAL A 1 111 ? 4.596 15.925 -15.281 1.00 55.22 111 VAL A N 1
ATOM 874 C CA . VAL A 1 111 ? 4.470 15.468 -13.876 1.00 55.22 111 VAL A CA 1
ATOM 875 C C . VAL A 1 111 ? 5.248 14.163 -13.617 1.00 55.22 111 VAL A C 1
ATOM 877 O O . VAL A 1 111 ? 5.165 13.579 -12.541 1.00 55.22 111 VAL A O 1
ATOM 880 N N . LEU A 1 112 ? 6.051 13.704 -14.583 1.00 58.19 112 LEU A N 1
ATOM 881 C CA . LEU A 1 112 ? 6.863 12.483 -14.475 1.00 58.19 112 LEU A CA 1
ATOM 882 C C . LEU A 1 112 ? 7.952 12.552 -13.385 1.00 58.19 112 LEU A C 1
ATOM 884 O O . LEU A 1 112 ? 8.410 11.502 -12.936 1.00 58.19 112 LEU A O 1
ATOM 888 N N . TYR A 1 113 ? 8.330 13.757 -12.932 1.00 53.34 113 TYR A N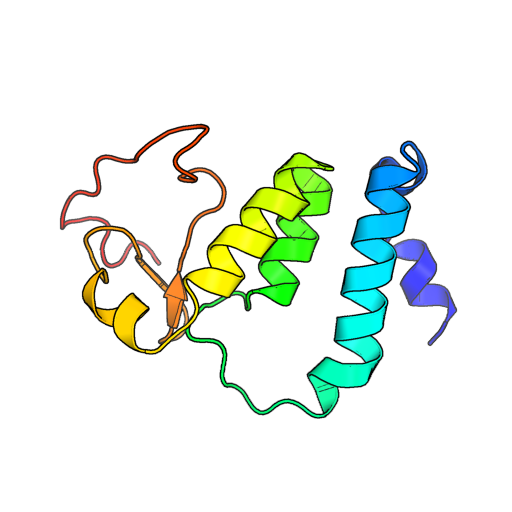 1
ATOM 889 C CA . TYR A 1 113 ? 9.354 13.971 -11.896 1.00 53.34 113 TYR A CA 1
ATOM 890 C C . TYR A 1 113 ? 9.094 15.208 -11.005 1.00 53.34 113 TYR A C 1
ATOM 892 O O . TYR A 1 113 ? 9.827 16.191 -11.119 1.00 53.34 113 TYR A O 1
ATOM 900 N N . PRO A 1 114 ? 8.084 15.233 -10.113 1.00 49.41 114 PRO A N 1
ATOM 901 C CA . PRO A 1 114 ? 7.848 16.407 -9.278 1.00 49.41 114 PRO A CA 1
ATOM 902 C C . PRO A 1 114 ? 8.606 16.396 -7.945 1.00 49.41 114 PRO A C 1
ATOM 904 O O . PRO A 1 114 ? 8.460 17.376 -7.223 1.00 49.41 114 PRO A O 1
ATOM 907 N N . TRP A 1 115 ? 9.380 15.350 -7.606 1.00 51.91 115 TRP A N 1
ATOM 908 C CA . TRP A 1 115 ? 10.164 15.249 -6.361 1.00 51.91 115 TRP A CA 1
ATOM 909 C C . TRP A 1 115 ? 11.404 14.369 -6.537 1.00 51.91 115 TRP A C 1
ATOM 911 O O . TRP A 1 115 ? 11.228 13.178 -6.884 1.00 51.91 115 TRP A O 1
#

Radius of gyration: 15.33 Å; Cα contacts (8 Å, |Δi|>4): 111; chains: 1; bounding box: 28×30×44 Å

Solvent-accessible surface area (backbone atoms only — not comparable to full-atom values): 6851 Å² total; per-residue (Å²): 122,76,70,65,64,65,75,72,58,60,72,78,39,75,77,35,72,70,36,36,51,54,46,49,53,50,48,52,42,56,76,59,54,50,79,75,50,73,94,74,63,58,35,37,71,36,61,69,55,46,24,47,54,30,26,70,74,56,28,75,59,9,50,53,54,29,50,53,51,52,74,52,62,50,85,72,51,66,78,37,57,59,63,77,24,40,64,35,96,93,23,38,22,75,60,81,78,47,39,72,93,78,32,73,70,86,61,55,80,81,63,56,70,85,122

pLDDT: mean 78.84, std 14.16, range [44.53, 93.38]

Sequence (115 aa):
MGLMILLALSPSVFSNPAKLSAWAVIRAYQLTLSELQPDVCNYHPSCSRYGESAVRKYGALGILMAGDRLLRCNPASWAFLGEEYGLSEGKLHDNQDDYYIFHRPEYSREVLYPW

Secondary structure (DSSP, 8-state):
-HHHHHHT--HHHHT-HHHHHHHHHHHHHHHHTTTTS-S--SBSS-HHHHHHHHHHHHTHHHHHHHHHHHHH-SGGGGGGBTTTBEEETTEEE--GGG-TTT------TTTT---

Mean predicted aligned error: 8.64 Å